Protein AF-A0A1G0R266-F1 (afdb_monomer_lite)

Secondary structure (DSSP, 8-state):
-EEEE-PBPSS-----S-HHHHHHHTBS--EEEE-----GGGGSTHHHHHHHHHHHHHHHHHHHHHHHHHHHHHT--

Radius of gyration: 16.92 Å; chains: 1; bounding box: 43×30×43 Å

Sequence (77 aa):
MFGLEGDKYNRRIVNNHPEKIQDWYQRKNLCLIHNGKIDNTIFNRALIDDVIYGYSMIAPLYYYLREVKTHSTDNSL

Structure (mmCIF, N/CA/C/O backbone):
data_AF-A0A1G0R266-F1
#
_entry.id   AF-A0A1G0R266-F1
#
loop_
_atom_site.group_PDB
_atom_site.id
_atom_site.type_symbol
_atom_site.label_atom_id
_atom_site.label_alt_id
_atom_site.label_comp_id
_atom_site.label_asym_id
_atom_site.label_entity_id
_atom_site.label_seq_id
_atom_site.pdbx_PDB_ins_code
_atom_site.Cartn_x
_atom_site.Cartn_y
_atom_site.Cartn_z
_atom_site.occupancy
_atom_site.B_iso_or_equiv
_atom_site.auth_seq_id
_atom_site.auth_comp_id
_atom_site.auth_asym_id
_atom_site.auth_atom_id
_atom_site.pdbx_PDB_model_num
ATOM 1 N N . MET A 1 1 ? -12.935 2.546 2.611 1.00 78.00 1 MET A N 1
ATOM 2 C CA . MET A 1 1 ? -12.603 1.534 1.578 1.00 78.00 1 MET A CA 1
ATOM 3 C C . MET A 1 1 ? -11.103 1.533 1.365 1.00 78.00 1 MET A C 1
ATOM 5 O O . MET A 1 1 ? -10.522 2.606 1.233 1.00 78.00 1 MET A O 1
ATOM 9 N N . PHE A 1 2 ? -10.483 0.353 1.354 1.00 84.81 2 PHE A N 1
ATOM 10 C CA . PHE A 1 2 ? -9.060 0.217 1.052 1.00 84.81 2 PHE A CA 1
ATOM 11 C C . PHE A 1 2 ? -8.812 0.340 -0.453 1.00 84.81 2 PHE A C 1
ATOM 13 O O . PHE A 1 2 ? -9.491 -0.305 -1.252 1.00 84.81 2 PHE A O 1
ATOM 20 N N . GLY A 1 3 ? -7.844 1.168 -0.827 1.00 85.06 3 GLY A N 1
ATOM 21 C CA . GLY A 1 3 ? -7.376 1.340 -2.196 1.00 85.06 3 GLY A CA 1
ATOM 22 C C . GLY A 1 3 ? -5.858 1.277 -2.240 1.00 85.06 3 GLY A C 1
ATOM 23 O O . GLY A 1 3 ? -5.189 1.679 -1.287 1.00 85.06 3 GLY A O 1
ATOM 24 N N . LEU A 1 4 ? -5.309 0.750 -3.336 1.00 83.25 4 LEU A N 1
ATOM 25 C CA . LEU A 1 4 ? -3.881 0.868 -3.574 1.00 83.25 4 LEU A CA 1
ATOM 26 C C . LEU A 1 4 ? -3.590 2.168 -4.317 1.00 83.25 4 LEU A C 1
ATOM 28 O O . LEU A 1 4 ? -4.093 2.423 -5.412 1.00 83.25 4 LEU A O 1
ATOM 32 N N . GLU A 1 5 ? -2.761 2.978 -3.691 1.00 87.25 5 GLU A N 1
ATOM 33 C CA . GLU A 1 5 ? -2.394 4.309 -4.124 1.00 87.25 5 GLU A CA 1
ATOM 34 C C . GLU A 1 5 ? -0.879 4.453 -4.209 1.00 87.25 5 GLU A C 1
ATOM 36 O O . GLU A 1 5 ? -0.126 3.497 -4.033 1.00 87.25 5 GLU A O 1
ATOM 41 N N . GLY A 1 6 ? -0.438 5.658 -4.546 1.00 87.31 6 GLY A N 1
ATOM 42 C CA . GLY A 1 6 ? 0.967 5.990 -4.680 1.00 87.31 6 GLY A CA 1
ATOM 43 C C . GLY A 1 6 ? 1.198 7.042 -5.750 1.00 87.31 6 GLY A C 1
ATOM 44 O O . GLY A 1 6 ? 0.406 7.183 -6.691 1.00 87.31 6 GLY A O 1
ATOM 45 N N . ASP A 1 7 ? 2.294 7.768 -5.592 1.00 89.44 7 ASP A N 1
ATOM 46 C CA . ASP A 1 7 ? 2.691 8.859 -6.466 1.00 89.44 7 ASP A CA 1
ATOM 47 C C . ASP A 1 7 ? 2.980 8.346 -7.866 1.00 89.44 7 ASP A C 1
ATOM 49 O O . ASP A 1 7 ? 3.672 7.342 -8.048 1.00 89.44 7 ASP A O 1
ATOM 53 N N . LYS A 1 8 ? 2.512 9.079 -8.875 1.00 90.62 8 LYS A N 1
ATOM 54 C CA . LYS A 1 8 ? 2.830 8.779 -10.270 1.00 90.62 8 LYS A CA 1
ATOM 55 C C . LYS A 1 8 ? 4.077 9.525 -10.740 1.00 90.62 8 LYS A C 1
ATOM 57 O O . LYS A 1 8 ? 4.466 10.567 -10.206 1.00 90.62 8 LYS A O 1
ATOM 62 N N . TYR A 1 9 ? 4.738 8.983 -11.755 1.00 89.75 9 TYR A N 1
ATOM 63 C CA . TYR A 1 9 ? 5.753 9.715 -12.501 1.00 89.75 9 TYR A CA 1
ATOM 64 C C . TYR A 1 9 ? 5.112 10.871 -13.273 1.00 89.75 9 TYR A C 1
ATOM 66 O O . TYR A 1 9 ? 4.095 10.701 -13.937 1.00 89.75 9 TYR A O 1
ATOM 74 N N . ASN A 1 10 ? 5.747 12.048 -13.224 1.00 86.44 10 ASN A N 1
ATOM 75 C CA . ASN A 1 10 ? 5.302 13.215 -13.995 1.00 86.44 10 ASN A CA 1
ATOM 76 C C . ASN A 1 10 ? 5.422 12.965 -15.506 1.00 86.44 10 ASN A C 1
ATOM 78 O O . ASN A 1 10 ? 4.638 13.483 -16.294 1.00 86.44 10 ASN A O 1
ATOM 82 N N . ARG A 1 11 ? 6.415 12.164 -15.914 1.00 88.81 11 ARG A N 1
ATOM 83 C CA . ARG A 1 11 ? 6.585 11.713 -17.295 1.00 88.81 11 ARG A CA 1
ATOM 84 C C . ARG A 1 11 ? 5.964 10.332 -17.447 1.00 88.81 11 ARG 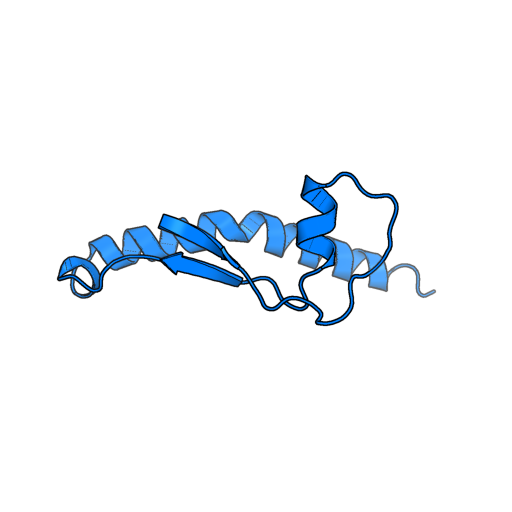A C 1
ATOM 86 O O . ARG A 1 11 ? 6.326 9.421 -16.707 1.00 88.81 11 ARG A O 1
ATOM 93 N N . ARG A 1 12 ? 5.101 10.169 -18.451 1.00 83.94 12 ARG A N 1
ATOM 94 C CA . ARG A 1 12 ? 4.526 8.864 -18.784 1.00 83.94 12 ARG A CA 1
ATOM 95 C C . ARG A 1 12 ? 5.628 7.909 -19.254 1.00 83.94 12 ARG A C 1
ATOM 97 O O . ARG A 1 12 ? 6.325 8.200 -20.226 1.00 83.94 12 ARG A O 1
ATOM 104 N N . ILE A 1 13 ? 5.766 6.773 -18.582 1.00 85.81 13 ILE A N 1
ATOM 105 C CA . ILE A 1 13 ? 6.654 5.680 -18.982 1.00 85.81 13 ILE A CA 1
ATOM 106 C C . ILE A 1 13 ? 5.962 4.918 -20.110 1.00 85.81 13 ILE A C 1
ATOM 108 O O . ILE A 1 13 ? 4.908 4.317 -19.906 1.00 85.81 13 ILE A O 1
ATOM 112 N N . VAL A 1 14 ? 6.522 4.974 -21.315 1.00 83.31 14 VAL A N 1
ATOM 113 C CA . VAL A 1 14 ? 5.982 4.246 -22.468 1.00 83.31 14 VAL A CA 1
ATOM 114 C C . VAL A 1 14 ? 6.372 2.776 -22.339 1.00 83.31 14 VAL A C 1
ATOM 116 O O . VAL A 1 14 ? 7.552 2.453 -22.251 1.00 83.31 14 VAL A O 1
ATOM 119 N N . ASN A 1 15 ? 5.381 1.890 -22.324 1.00 81.19 15 ASN A N 1
ATOM 120 C CA . ASN A 1 15 ? 5.559 0.444 -22.407 1.00 81.19 15 ASN A CA 1
ATOM 121 C C . ASN A 1 15 ? 4.387 -0.162 -23.195 1.00 81.19 15 ASN A C 1
ATOM 123 O O . ASN A 1 15 ? 3.423 0.535 -23.517 1.00 81.19 15 ASN A O 1
ATOM 127 N N . ASN A 1 16 ? 4.488 -1.451 -23.518 1.00 87.38 16 ASN A N 1
ATOM 128 C CA . ASN A 1 16 ? 3.484 -2.174 -24.300 1.00 87.38 16 ASN A CA 1
ATOM 129 C C . ASN A 1 16 ? 2.546 -3.024 -23.419 1.00 87.38 16 ASN A C 1
ATOM 131 O O . ASN A 1 16 ? 2.029 -4.048 -23.862 1.00 87.38 16 ASN A O 1
ATOM 135 N N . HIS A 1 17 ? 2.386 -2.659 -22.142 1.00 87.69 17 HIS A N 1
ATOM 136 C CA . HIS A 1 17 ? 1.546 -3.417 -21.218 1.00 87.69 17 HIS A CA 1
ATOM 137 C C . HIS A 1 17 ? 0.060 -3.056 -21.376 1.00 87.69 17 HIS A C 1
ATOM 139 O O . HIS A 1 17 ? -0.265 -1.922 -21.740 1.00 87.69 17 HIS A O 1
ATOM 145 N N . PRO A 1 18 ? -0.861 -3.986 -21.057 1.00 90.12 18 PRO A N 1
ATOM 146 C CA . PRO A 1 18 ? -2.289 -3.687 -20.992 1.00 90.12 18 PRO A CA 1
ATOM 147 C C . PRO A 1 18 ? -2.569 -2.503 -20.063 1.00 90.12 18 PRO A C 1
ATOM 149 O O . PRO A 1 18 ? -1.897 -2.347 -19.046 1.00 90.12 18 PRO A O 1
ATOM 152 N N . GLU A 1 19 ? -3.603 -1.712 -20.355 1.00 83.56 19 GLU A N 1
ATOM 153 C CA . GLU A 1 19 ? -3.914 -0.467 -19.632 1.00 83.56 19 GLU A CA 1
ATOM 154 C C . GLU A 1 19 ? -3.979 -0.644 -18.104 1.00 83.56 19 GLU A C 1
ATOM 156 O O . GLU A 1 19 ? -3.418 0.154 -17.353 1.00 83.56 19 GLU A O 1
ATOM 161 N N . LYS A 1 20 ? -4.576 -1.752 -17.645 1.00 81.00 20 LYS A N 1
A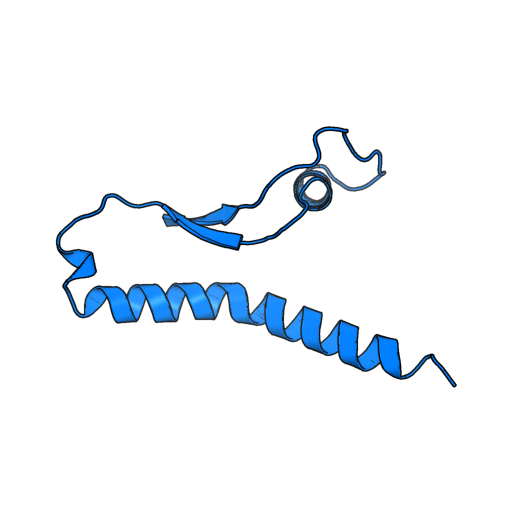TOM 162 C CA . LYS A 1 20 ? -4.662 -2.097 -16.218 1.00 81.00 20 LYS A CA 1
ATOM 163 C C . LYS A 1 20 ? -3.304 -2.281 -15.551 1.00 81.00 20 LYS A C 1
ATOM 165 O O . LYS A 1 20 ? -3.181 -1.972 -14.379 1.00 81.00 20 LYS A O 1
ATOM 170 N N . ILE A 1 21 ? -2.311 -2.797 -16.269 1.00 84.94 21 ILE A N 1
ATOM 171 C CA . ILE A 1 21 ? -0.942 -2.978 -15.770 1.00 84.94 21 ILE A CA 1
ATOM 172 C C . ILE A 1 21 ? -0.156 -1.679 -15.937 1.00 84.94 21 ILE A C 1
ATOM 174 O O . ILE A 1 21 ? 0.634 -1.305 -15.074 1.00 84.94 21 ILE A O 1
ATOM 178 N N . GLN A 1 22 ? -0.424 -0.945 -17.014 1.00 86.06 22 GLN A N 1
ATOM 179 C CA . GLN A 1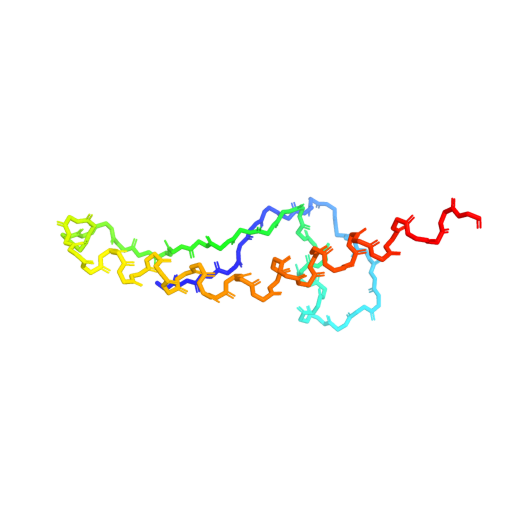 22 ? 0.226 0.322 -17.291 1.00 86.06 22 GLN A CA 1
ATOM 180 C C . GLN A 1 22 ? -0.011 1.349 -16.171 1.00 86.06 22 GLN A C 1
ATOM 182 O O . GLN A 1 22 ? 0.942 2.019 -15.786 1.00 86.06 22 GLN A O 1
ATOM 187 N N . ASP A 1 23 ? -1.215 1.436 -15.580 1.00 84.88 23 ASP A N 1
ATOM 188 C CA . ASP A 1 23 ? -1.462 2.345 -14.437 1.00 84.88 23 ASP A CA 1
ATOM 189 C C . ASP A 1 23 ? -0.502 2.100 -13.262 1.00 84.88 23 ASP A C 1
ATOM 191 O O . ASP A 1 23 ? -0.046 3.047 -12.621 1.00 84.88 23 ASP A O 1
ATOM 195 N N . TRP A 1 24 ? -0.148 0.838 -13.017 1.00 86.06 24 TRP A N 1
ATOM 196 C CA . TRP A 1 24 ? 0.753 0.448 -11.936 1.00 86.06 24 TRP A CA 1
ATOM 197 C C . TRP A 1 24 ? 2.199 0.807 -12.244 1.00 86.06 24 TRP A C 1
ATOM 199 O O . TRP A 1 24 ? 2.889 1.348 -11.386 1.00 86.06 24 TRP A O 1
ATOM 209 N N . TYR A 1 25 ? 2.638 0.588 -13.484 1.00 87.38 25 TYR A N 1
ATOM 210 C CA . TYR A 1 25 ? 3.980 0.972 -13.931 1.00 87.38 25 TYR A CA 1
ATOM 211 C C . TYR A 1 25 ? 4.214 2.484 -13.897 1.00 87.38 25 TYR A C 1
ATOM 213 O O . TYR A 1 25 ? 5.358 2.926 -13.834 1.00 87.38 25 TYR A O 1
ATOM 221 N N . GLN A 1 26 ? 3.151 3.291 -13.926 1.00 89.75 26 GLN A N 1
ATOM 222 C CA . GLN A 1 26 ? 3.276 4.737 -13.766 1.00 89.75 26 GLN A CA 1
ATOM 223 C C . GLN A 1 26 ? 3.494 5.177 -12.315 1.00 89.75 26 GLN A C 1
ATOM 225 O O . GLN A 1 26 ? 3.689 6.373 -12.103 1.00 89.75 26 GLN A O 1
ATOM 230 N N . ARG A 1 27 ? 3.458 4.280 -11.323 1.00 89.75 27 ARG A N 1
ATOM 231 C CA . ARG A 1 27 ? 3.619 4.632 -9.906 1.00 89.75 27 ARG A CA 1
ATOM 232 C C . ARG A 1 27 ? 5.058 4.434 -9.431 1.00 89.75 27 ARG A C 1
ATOM 234 O O . ARG A 1 27 ? 5.709 3.451 -9.761 1.00 89.75 27 ARG A O 1
ATOM 241 N N . LYS A 1 28 ? 5.546 5.389 -8.639 1.00 88.75 28 LYS A N 1
ATOM 242 C CA . LYS A 1 28 ? 6.869 5.383 -7.990 1.00 88.75 28 LYS A CA 1
ATOM 243 C C . LYS A 1 28 ? 6.885 4.531 -6.728 1.00 88.75 28 LYS A C 1
ATOM 245 O O . LYS A 1 28 ? 7.911 3.972 -6.361 1.00 88.75 28 LYS A O 1
ATOM 250 N N . ASN A 1 29 ? 5.756 4.512 -6.033 1.00 85.38 29 ASN A N 1
ATOM 251 C CA . ASN A 1 29 ? 5.536 3.799 -4.790 1.00 85.38 29 ASN A CA 1
ATOM 252 C C . ASN A 1 29 ? 4.136 3.174 -4.827 1.00 85.38 29 ASN A C 1
ATOM 254 O O . ASN A 1 29 ? 3.286 3.565 -5.628 1.00 85.38 29 ASN A O 1
ATOM 258 N N . LEU A 1 30 ? 3.930 2.160 -3.994 1.00 84.25 30 LEU A N 1
ATOM 259 C CA . LEU A 1 30 ? 2.655 1.473 -3.847 1.00 84.25 30 LEU A CA 1
ATOM 260 C C . LEU A 1 30 ? 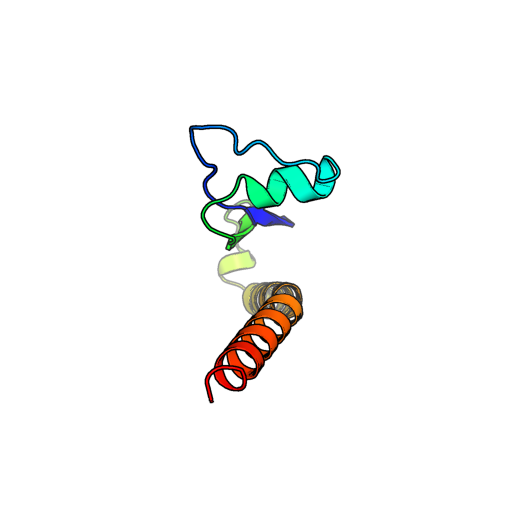2.312 1.443 -2.362 1.00 84.25 30 LEU A C 1
ATOM 262 O O . LEU A 1 30 ? 3.070 0.894 -1.562 1.00 84.25 30 LEU A O 1
ATOM 266 N N . CYS A 1 31 ? 1.178 2.033 -2.008 1.00 84.50 31 CYS A N 1
ATOM 267 C CA . CYS A 1 31 ? 0.709 2.184 -0.638 1.00 84.50 31 CYS A CA 1
ATOM 268 C C . CYS A 1 31 ? -0.735 1.699 -0.543 1.00 84.50 31 CYS A C 1
ATOM 270 O O . CYS A 1 31 ? -1.577 2.121 -1.330 1.00 84.50 31 CYS A O 1
ATOM 272 N N . LEU A 1 32 ? -1.048 0.844 0.430 1.00 87.88 32 LEU A N 1
ATOM 273 C CA . LEU A 1 32 ? -2.438 0.528 0.748 1.00 87.88 32 LEU A CA 1
ATOM 274 C C . LEU A 1 32 ? -2.980 1.608 1.686 1.00 87.88 32 LEU A C 1
ATOM 276 O O . LEU A 1 32 ? -2.466 1.780 2.789 1.00 87.88 32 LEU A O 1
ATOM 280 N N . ILE A 1 33 ? -4.007 2.328 1.245 1.00 87.69 33 ILE A N 1
ATOM 281 C CA . ILE A 1 33 ? -4.609 3.432 1.993 1.00 87.69 33 ILE A CA 1
ATOM 282 C C . ILE A 1 33 ? -6.069 3.102 2.280 1.00 87.69 33 ILE A C 1
ATOM 284 O O . ILE A 1 33 ? -6.815 2.681 1.395 1.00 87.69 33 ILE A O 1
ATOM 288 N N . HIS A 1 34 ? -6.489 3.300 3.530 1.00 86.75 34 HIS A N 1
ATOM 289 C CA . HIS A 1 34 ? -7.901 3.300 3.880 1.00 86.75 34 HIS A CA 1
ATOM 290 C C . HIS A 1 34 ? -8.476 4.708 3.723 1.00 86.75 34 HIS A C 1
ATOM 292 O O . HIS A 1 34 ? -8.201 5.587 4.537 1.00 86.75 34 HIS A O 1
ATOM 298 N N . ASN A 1 35 ? -9.318 4.908 2.711 1.00 84.12 35 ASN A N 1
ATOM 299 C CA . ASN A 1 35 ? -10.069 6.149 2.558 1.00 84.12 35 ASN A CA 1
ATOM 300 C C . ASN A 1 35 ? -11.435 5.997 3.220 1.00 84.12 35 ASN A C 1
ATOM 302 O O . ASN A 1 35 ? -12.312 5.279 2.726 1.00 84.12 35 ASN A O 1
ATOM 306 N N . GLY A 1 36 ? -11.606 6.663 4.354 1.00 83.00 36 GLY A N 1
ATOM 307 C CA . GLY A 1 36 ? -12.846 6.708 5.117 1.00 83.00 36 GLY A CA 1
ATOM 308 C C . GLY A 1 36 ? -12.948 8.025 5.874 1.00 83.00 36 GLY A C 1
ATOM 309 O O . GLY A 1 36 ? -11.950 8.723 6.055 1.00 83.00 36 GLY A O 1
ATOM 310 N N . LYS A 1 37 ? -14.160 8.388 6.300 1.00 81.81 37 LYS A N 1
ATOM 311 C CA . LYS A 1 37 ? -14.319 9.513 7.225 1.00 81.81 37 LYS A CA 1
ATOM 312 C C . LYS A 1 37 ? -13.688 9.136 8.561 1.00 81.81 37 LYS A C 1
ATOM 314 O O . LYS A 1 37 ? -13.805 7.996 8.993 1.00 81.81 37 LYS A O 1
ATOM 319 N N . ILE A 1 38 ? -13.055 10.108 9.208 1.00 79.38 38 ILE A N 1
ATOM 320 C CA . ILE A 1 38 ? -12.645 9.958 10.601 1.00 79.38 38 ILE A CA 1
ATOM 321 C C . ILE A 1 38 ? -13.926 10.014 11.432 1.00 79.38 38 ILE A C 1
ATOM 323 O O . ILE A 1 38 ? -14.532 11.075 11.574 1.00 79.38 38 ILE A O 1
ATOM 327 N N . ASP A 1 39 ? -14.374 8.861 11.907 1.00 81.06 39 ASP A N 1
ATOM 328 C CA . ASP A 1 39 ? -15.537 8.708 12.775 1.00 81.06 39 ASP A CA 1
ATOM 329 C C . ASP A 1 39 ? -15.139 7.964 14.061 1.00 81.06 39 ASP A C 1
ATOM 331 O O . ASP A 1 39 ? -13.977 7.627 14.266 1.00 81.06 39 ASP A O 1
ATOM 335 N N . ASN A 1 40 ? -16.088 7.690 14.955 1.00 79.56 40 ASN A N 1
ATOM 336 C CA . ASN A 1 40 ? -15.775 7.044 16.234 1.00 79.56 40 ASN A CA 1
ATOM 337 C C . ASN A 1 40 ? -15.222 5.609 16.105 1.00 79.56 40 ASN A C 1
ATOM 339 O O . ASN A 1 40 ? -14.790 5.046 17.112 1.00 79.56 40 ASN A O 1
ATOM 343 N N . THR A 1 41 ? -15.210 5.005 14.910 1.00 73.44 41 THR A N 1
ATOM 344 C CA . THR A 1 41 ? -14.645 3.662 14.709 1.00 73.44 41 THR A CA 1
ATOM 345 C C . THR A 1 41 ? -13.137 3.622 14.943 1.00 73.44 41 THR A C 1
ATOM 347 O O . THR A 1 41 ? -12.649 2.604 15.428 1.00 73.44 41 THR A O 1
ATOM 350 N N . ILE A 1 42 ? -12.414 4.739 14.752 1.00 77.38 42 ILE A N 1
ATOM 351 C CA . ILE A 1 42 ? -10.969 4.817 15.045 1.00 77.38 42 ILE A CA 1
ATOM 352 C C . ILE A 1 42 ? -10.643 4.686 16.541 1.00 77.38 42 ILE A C 1
ATOM 354 O O . ILE A 1 42 ? -9.502 4.420 16.908 1.00 77.38 42 ILE A O 1
ATOM 358 N N . PHE A 1 43 ? -11.638 4.859 17.414 1.00 81.12 43 PHE A N 1
ATOM 359 C CA . PHE A 1 43 ? -11.505 4.675 18.862 1.00 81.12 43 PHE A CA 1
ATOM 360 C C . PHE A 1 43 ? -12.141 3.367 19.343 1.00 81.12 43 PHE A C 1
ATOM 362 O O . PHE A 1 43 ? -12.225 3.117 20.545 1.00 81.12 43 PHE A O 1
ATOM 369 N N . ASN A 1 44 ? -12.608 2.533 18.414 1.00 84.56 44 ASN A N 1
ATOM 370 C CA . ASN A 1 44 ? -13.251 1.263 18.700 1.00 84.56 44 ASN A CA 1
ATOM 371 C C . ASN A 1 44 ? -12.314 0.102 18.341 1.00 84.56 44 ASN A C 1
ATOM 373 O O . ASN A 1 44 ? -11.445 0.206 17.480 1.00 84.56 44 ASN A O 1
ATOM 377 N N . ARG A 1 45 ? -12.541 -1.052 18.968 1.00 85.75 45 ARG A N 1
ATOM 378 C CA . ARG A 1 45 ? -11.898 -2.326 18.644 1.00 85.75 45 ARG A CA 1
ATOM 379 C C . ARG A 1 45 ? -12.075 -2.731 17.177 1.00 85.75 45 ARG A C 1
ATOM 381 O O . ARG A 1 45 ? -11.198 -3.403 16.654 1.00 85.75 45 ARG A O 1
ATOM 388 N N . ALA A 1 46 ? -13.132 -2.255 16.516 1.00 84.44 46 ALA A N 1
ATOM 389 C CA . ALA A 1 46 ? -13.332 -2.404 15.073 1.00 84.44 46 ALA A CA 1
ATOM 390 C C . ALA A 1 46 ? -12.132 -1.904 14.238 1.00 84.44 46 ALA A C 1
ATOM 392 O O . ALA A 1 46 ? -11.835 -2.484 13.200 1.00 84.44 46 ALA A O 1
ATOM 393 N N . LEU A 1 47 ? -11.376 -0.908 14.724 1.00 87.50 47 LEU A N 1
ATOM 394 C CA . LEU A 1 47 ? -10.144 -0.464 14.067 1.00 87.50 47 LEU A CA 1
ATOM 395 C C . LEU A 1 47 ? -9.109 -1.592 13.955 1.00 87.50 47 LEU A C 1
ATOM 397 O O . LEU A 1 47 ? -8.388 -1.673 12.966 1.00 87.50 47 LEU A O 1
ATOM 401 N N . ILE A 1 48 ? -9.012 -2.461 14.965 1.00 89.50 48 ILE A N 1
ATOM 402 C CA . ILE A 1 48 ? -8.078 -3.592 14.931 1.00 89.50 48 ILE A CA 1
ATOM 403 C C . ILE A 1 48 ? -8.478 -4.553 13.813 1.00 89.50 48 ILE A C 1
ATOM 405 O O . ILE A 1 48 ? -7.605 -5.010 13.076 1.00 89.50 48 ILE A O 1
ATOM 409 N N . ASP A 1 49 ? -9.776 -4.807 13.651 1.00 90.00 49 ASP A N 1
ATOM 410 C CA . ASP A 1 49 ? -10.287 -5.663 12.581 1.00 90.00 49 ASP A CA 1
ATOM 411 C C . ASP A 1 49 ? -9.973 -5.059 11.201 1.00 90.00 49 ASP A C 1
ATOM 413 O O . ASP A 1 49 ? -9.477 -5.766 10.322 1.00 90.00 49 ASP A O 1
ATOM 417 N N . ASP A 1 50 ? -10.139 -3.742 11.035 1.00 87.88 50 ASP A N 1
ATOM 418 C CA . ASP A 1 50 ? -9.787 -3.028 9.801 1.00 87.88 50 ASP A CA 1
ATOM 419 C C . ASP A 1 50 ? -8.282 -3.073 9.503 1.00 87.88 50 ASP A C 1
ATOM 421 O O . ASP A 1 50 ? -7.872 -3.269 8.355 1.00 87.88 50 ASP A O 1
ATOM 425 N N . VAL A 1 51 ? -7.435 -2.927 10.526 1.00 88.94 51 VAL A N 1
ATOM 426 C CA . VAL A 1 51 ? -5.976 -3.033 10.383 1.00 88.94 51 VAL A CA 1
ATOM 427 C C . VAL A 1 51 ? -5.585 -4.453 9.979 1.00 88.94 51 VAL A C 1
ATOM 429 O O . VAL A 1 51 ? -4.834 -4.623 9.018 1.00 88.94 51 VAL A O 1
ATOM 432 N N . ILE A 1 52 ? -6.112 -5.477 10.658 1.00 92.56 52 ILE A N 1
ATOM 433 C CA . ILE A 1 52 ? -5.862 -6.886 10.315 1.00 92.56 52 ILE A CA 1
ATOM 434 C C . ILE A 1 52 ? -6.288 -7.158 8.873 1.00 92.56 52 ILE A C 1
ATOM 436 O O . ILE A 1 52 ? -5.531 -7.766 8.110 1.00 92.56 52 ILE A O 1
ATOM 440 N N . TYR A 1 53 ? -7.467 -6.679 8.482 1.00 91.56 53 TYR A N 1
ATOM 441 C CA . TYR A 1 53 ? -7.981 -6.827 7.129 1.00 91.56 53 TYR A CA 1
ATOM 442 C C . TYR A 1 53 ? -7.066 -6.154 6.097 1.00 91.56 53 TYR A C 1
ATOM 444 O O . TYR A 1 53 ? -6.640 -6.800 5.138 1.00 91.56 53 TYR A O 1
ATOM 452 N N . GLY A 1 54 ? -6.679 -4.894 6.322 1.00 90.62 54 GLY A N 1
ATOM 453 C CA . GLY A 1 54 ? -5.774 -4.161 5.436 1.00 90.62 54 GLY A CA 1
ATOM 454 C C . GLY A 1 54 ? -4.415 -4.851 5.270 1.00 90.62 54 GLY A C 1
ATOM 455 O O . GLY A 1 54 ? -3.947 -5.052 4.148 1.00 90.62 54 GLY A O 1
ATOM 456 N N . TYR A 1 55 ? -3.798 -5.302 6.366 1.00 89.81 55 TYR A N 1
ATOM 457 C CA . TYR A 1 55 ? -2.537 -6.049 6.294 1.00 89.81 55 TYR A CA 1
ATOM 458 C C . TYR A 1 55 ? -2.694 -7.393 5.577 1.00 89.81 55 TYR A C 1
ATOM 460 O O . TYR A 1 55 ? -1.832 -7.769 4.781 1.00 89.81 55 TYR A O 1
ATOM 468 N N . SER A 1 56 ? -3.811 -8.089 5.792 1.00 92.69 56 SER A N 1
ATOM 469 C CA . SER A 1 56 ? -4.112 -9.344 5.095 1.00 92.69 56 SER A CA 1
ATOM 470 C C . SER A 1 56 ? -4.250 -9.140 3.583 1.00 92.69 56 SER A C 1
ATOM 472 O O . SER A 1 56 ? -3.822 -9.997 2.813 1.00 92.69 56 SER A O 1
ATOM 474 N N . MET A 1 57 ? -4.772 -7.990 3.141 1.00 90.44 57 MET A N 1
ATOM 475 C CA . MET A 1 57 ? -4.866 -7.652 1.716 1.00 90.44 57 MET A CA 1
ATOM 476 C C . MET A 1 57 ? -3.500 -7.429 1.051 1.00 90.44 57 MET A C 1
ATOM 478 O O . MET A 1 57 ? -3.317 -7.835 -0.096 1.00 90.44 57 MET A O 1
ATOM 482 N N . ILE A 1 58 ? -2.544 -6.777 1.727 1.00 90.25 58 ILE A N 1
ATOM 483 C CA . ILE A 1 58 ? -1.218 -6.475 1.146 1.00 90.25 58 ILE A CA 1
ATOM 484 C C . ILE A 1 58 ? -0.191 -7.600 1.350 1.00 90.25 58 ILE A C 1
ATOM 486 O O . ILE A 1 58 ? 0.802 -7.666 0.622 1.00 90.25 58 ILE A O 1
ATOM 490 N N . ALA A 1 59 ? -0.427 -8.517 2.293 1.00 92.69 59 ALA A N 1
ATOM 491 C CA . ALA A 1 59 ? 0.485 -9.617 2.606 1.00 92.69 59 ALA A CA 1
ATOM 492 C C . ALA A 1 59 ? 0.922 -10.456 1.382 1.00 92.69 59 ALA A C 1
ATOM 494 O O . ALA A 1 59 ? 2.125 -10.700 1.258 1.00 92.69 59 ALA A O 1
ATOM 495 N N . PRO A 1 60 ? 0.041 -10.840 0.430 1.00 91.88 60 PRO A N 1
ATOM 496 C CA . PRO A 1 60 ? 0.456 -11.607 -0.747 1.00 91.88 60 PRO A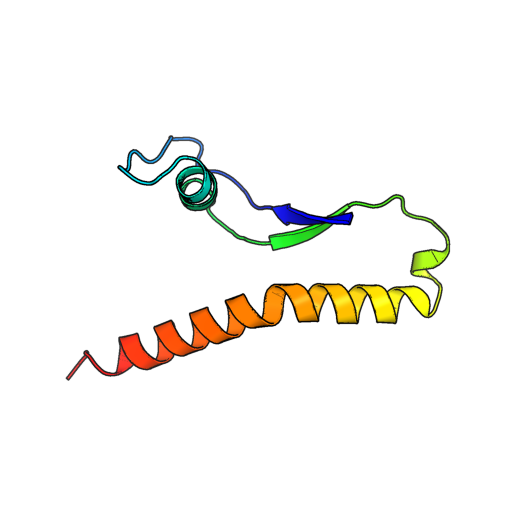 CA 1
ATOM 497 C C . PRO A 1 60 ? 1.493 -10.879 -1.610 1.00 91.88 60 PRO A C 1
ATOM 499 O O . PRO A 1 60 ? 2.454 -11.492 -2.071 1.00 91.88 60 PRO A O 1
ATOM 502 N N . LEU A 1 61 ? 1.342 -9.560 -1.785 1.00 87.62 61 LEU A N 1
ATOM 503 C CA . LEU A 1 61 ? 2.304 -8.744 -2.527 1.00 87.62 61 LEU A CA 1
ATOM 504 C C . LEU A 1 61 ? 3.655 -8.703 -1.807 1.00 87.62 61 LEU A C 1
ATOM 506 O O . LEU A 1 61 ? 4.699 -8.836 -2.441 1.00 87.62 61 LEU A O 1
ATOM 510 N N . TYR A 1 62 ? 3.641 -8.548 -0.482 1.00 89.31 62 TYR A N 1
ATOM 511 C CA . TYR A 1 62 ? 4.862 -8.573 0.318 1.00 89.31 62 TYR A CA 1
ATOM 512 C C . TYR A 1 62 ? 5.603 -9.912 0.188 1.00 89.31 62 TYR A C 1
ATOM 514 O O . TYR A 1 62 ? 6.814 -9.917 -0.034 1.00 89.31 62 TYR A O 1
ATOM 522 N N . TYR A 1 63 ? 4.893 -11.042 0.283 1.00 93.38 63 TYR A N 1
ATOM 523 C CA . TYR A 1 63 ? 5.504 -12.364 0.128 1.00 93.38 63 TYR A CA 1
ATOM 524 C C . TYR A 1 63 ? 6.088 -12.566 -1.269 1.00 93.38 63 TYR A C 1
ATOM 526 O O . TYR A 1 63 ? 7.236 -12.988 -1.375 1.00 93.38 63 TYR A O 1
ATOM 534 N N . TYR A 1 64 ? 5.365 -12.161 -2.315 1.00 90.69 64 TYR A N 1
ATOM 535 C CA . TYR A 1 64 ? 5.872 -12.196 -3.686 1.00 90.69 64 TYR A CA 1
ATOM 536 C C . TYR A 1 64 ? 7.158 -11.369 -3.850 1.00 90.69 64 TYR A C 1
ATOM 538 O O . TYR A 1 64 ? 8.160 -11.859 -4.366 1.00 90.69 64 TYR A O 1
ATOM 546 N N . LEU A 1 65 ? 7.176 -10.123 -3.362 1.00 87.88 65 LEU A N 1
ATOM 547 C CA . LEU A 1 65 ? 8.368 -9.269 -3.437 1.00 87.88 65 LEU A CA 1
ATOM 548 C C . LEU A 1 65 ? 9.545 -9.847 -2.642 1.00 87.88 65 LEU A C 1
ATOM 550 O O . LEU A 1 65 ? 10.695 -9.732 -3.071 1.00 87.88 65 LEU A O 1
ATOM 554 N N . ARG A 1 66 ? 9.269 -10.485 -1.498 1.00 92.12 66 ARG A N 1
ATOM 555 C CA . ARG A 1 66 ? 10.281 -11.194 -0.709 1.00 92.12 66 ARG A CA 1
ATOM 556 C C . ARG A 1 66 ? 10.890 -12.344 -1.510 1.00 92.12 66 ARG A C 1
ATOM 558 O O . ARG A 1 66 ? 12.111 -12.430 -1.563 1.00 92.12 66 ARG A O 1
ATOM 565 N N . GLU A 1 67 ? 10.064 -13.174 -2.143 1.00 93.88 67 GLU A N 1
ATOM 566 C CA . GLU A 1 67 ? 10.505 -14.307 -2.971 1.00 93.88 67 GLU A CA 1
ATOM 567 C C . GLU A 1 67 ? 11.334 -13.855 -4.178 1.00 93.88 67 GLU A C 1
ATOM 569 O O . GLU A 1 67 ? 12.427 -14.371 -4.422 1.00 93.88 67 GLU A O 1
ATOM 574 N N . VAL A 1 68 ? 10.873 -12.825 -4.894 1.00 90.94 68 VAL A N 1
ATOM 575 C CA . VAL A 1 68 ? 11.622 -12.232 -6.012 1.00 90.94 68 VAL A CA 1
ATOM 576 C C . VAL A 1 68 ? 12.990 -11.743 -5.542 1.00 90.94 68 VAL A C 1
ATOM 578 O O . VAL A 1 68 ? 14.000 -12.014 -6.192 1.00 90.94 68 VAL A O 1
ATOM 581 N N . LYS A 1 69 ? 13.056 -11.070 -4.387 1.00 89.56 69 LYS A N 1
ATOM 582 C CA . LYS A 1 69 ? 14.321 -10.589 -3.824 1.00 89.56 69 LYS A CA 1
ATOM 583 C C . LYS A 1 69 ? 15.258 -11.742 -3.458 1.00 89.56 69 LYS A C 1
ATOM 585 O O . LYS A 1 69 ? 16.450 -11.659 -3.752 1.00 89.56 69 LYS A O 1
ATOM 590 N N . THR A 1 70 ? 14.745 -12.813 -2.852 1.00 87.69 70 THR A N 1
ATOM 591 C CA . THR A 1 70 ? 15.569 -13.978 -2.499 1.00 87.69 70 THR A CA 1
ATOM 592 C C . THR A 1 70 ? 16.123 -14.679 -3.739 1.00 87.69 70 THR A C 1
ATOM 594 O O . THR A 1 70 ? 17.316 -14.953 -3.779 1.00 87.69 70 THR A O 1
ATOM 597 N N . HIS A 1 71 ? 15.321 -14.860 -4.793 1.00 76.88 71 HIS A N 1
ATOM 598 C CA . HIS A 1 71 ? 15.773 -15.507 -6.033 1.00 76.88 71 HIS A CA 1
ATOM 599 C C . HIS A 1 71 ? 16.693 -14.631 -6.895 1.00 76.88 71 HIS A C 1
ATOM 601 O O . HIS A 1 71 ? 17.567 -15.147 -7.584 1.00 76.88 71 HIS A O 1
ATOM 607 N N . SER A 1 72 ? 16.559 -13.304 -6.826 1.00 64.94 72 SER A N 1
ATOM 608 C CA . SER A 1 72 ? 17.485 -12.374 -7.496 1.00 64.94 72 SER A CA 1
ATOM 609 C C . SER A 1 72 ? 18.914 -12.462 -6.948 1.00 64.94 72 SER A C 1
ATOM 611 O O . SER A 1 72 ? 19.861 -12.114 -7.646 1.00 64.94 72 SER A O 1
ATOM 613 N N . THR A 1 73 ? 19.075 -12.917 -5.702 1.00 58.34 73 THR A N 1
ATOM 614 C CA . THR A 1 73 ? 20.385 -12.992 -5.037 1.00 58.34 73 THR A CA 1
ATOM 615 C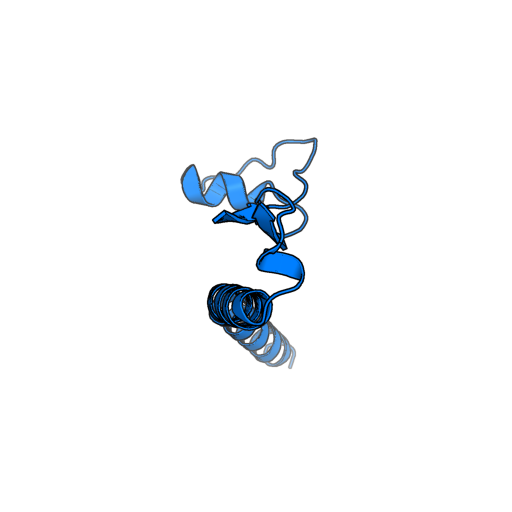 C . THR A 1 73 ? 21.149 -14.272 -5.409 1.00 58.34 73 THR A C 1
ATOM 617 O O . THR A 1 73 ? 22.369 -14.297 -5.298 1.00 58.34 73 THR A O 1
ATOM 620 N N . ASP A 1 74 ? 20.460 -15.299 -5.917 1.00 55.31 74 ASP A N 1
ATOM 621 C CA . ASP A 1 74 ? 21.044 -16.612 -6.243 1.00 55.31 74 ASP A CA 1
ATOM 622 C C . ASP A 1 74 ? 21.670 -16.665 -7.654 1.00 55.31 74 ASP A C 1
ATOM 624 O O . ASP A 1 74 ? 22.606 -17.414 -7.904 1.00 55.31 74 ASP A O 1
ATOM 628 N N . ASN A 1 75 ? 21.228 -15.804 -8.578 1.00 52.91 75 ASN A N 1
ATOM 629 C CA . ASN A 1 75 ? 21.774 -15.699 -9.944 1.00 52.91 75 ASN A CA 1
ATOM 630 C C . ASN A 1 75 ? 23.025 -14.792 -10.047 1.00 52.91 75 ASN A C 1
ATOM 632 O O . ASN A 1 75 ? 23.301 -14.231 -11.107 1.00 52.91 75 ASN A O 1
ATOM 636 N N . SER A 1 76 ? 23.759 -14.615 -8.944 1.00 49.69 76 SER A N 1
ATOM 637 C CA . SER A 1 76 ? 24.966 -13.770 -8.853 1.00 49.69 76 SER A CA 1
ATOM 638 C C . SER A 1 76 ? 26.245 -14.577 -8.559 1.00 49.69 76 SER A C 1
ATOM 640 O O . SER A 1 76 ? 27.136 -14.060 -7.882 1.00 49.69 76 SER A O 1
ATOM 642 N N . LEU A 1 77 ? 26.328 -15.832 -9.024 1.00 40.81 77 LEU A N 1
ATOM 643 C CA . LEU A 1 77 ? 27.511 -16.701 -8.924 1.00 40.81 77 LEU A CA 1
ATOM 644 C C . LEU A 1 77 ? 27.996 -17.148 -10.306 1.00 40.81 77 LEU A C 1
ATOM 646 O O . LEU A 1 77 ? 27.140 -17.546 -11.127 1.00 40.81 77 LEU A O 1
#

pLDDT: mean 84.06, std 9.95, range [40.81, 93.88]

Foldseek 3Di:
DKDKDADFDPDQDDDDDDPVVSVVVRGPDIDTDDDDDPDCCCVPPVVVVVVVVSCVVCVVVVVVVVVVVVVVVVVPD